Protein AF-A0A0F9HN10-F1 (afdb_monomer_lite)

Organism: NCBI:txid412755

Foldseek 3Di:
DPPVVLVVLVVLLVVLVVVLVVLVVVLVPDDPVPNPPPVSVVSVVVSVVSVVVSVVSVVVSVD

Radius of gyration: 14.66 Å; chains: 1; bounding box: 29×15×44 Å

Structure (mmCIF, N/CA/C/O backbone):
data_AF-A0A0F9HN10-F1
#
_entry.id   AF-A0A0F9HN10-F1
#
loop_
_atom_site.group_PDB
_atom_site.id
_atom_site.type_symbol
_atom_site.label_atom_id
_atom_site.label_alt_id
_atom_site.label_comp_id
_atom_site.label_asym_id
_atom_site.label_entity_id
_atom_site.label_seq_id
_atom_site.pdbx_PDB_ins_code
_atom_site.Cartn_x
_atom_site.Cartn_y
_atom_site.Cartn_z
_atom_site.occupancy
_atom_site.B_iso_or_equiv
_atom_site.auth_seq_id
_atom_site.auth_comp_id
_atom_site.auth_asym_id
_atom_site.auth_atom_id
_atom_site.pdbx_PDB_model_num
ATOM 1 N N . MET A 1 1 ? -14.782 -3.307 18.614 1.00 71.69 1 MET A N 1
ATOM 2 C CA . MET A 1 1 ? -13.327 -3.556 18.779 1.00 71.69 1 MET A CA 1
ATOM 3 C C . MET A 1 1 ? -12.775 -2.915 20.064 1.00 71.69 1 MET A C 1
ATOM 5 O O . MET A 1 1 ? -13.237 -1.835 20.412 1.00 71.69 1 MET A O 1
ATOM 9 N N . ASN A 1 2 ? -11.813 -3.533 20.776 1.00 84.56 2 ASN A N 1
ATOM 10 C CA . ASN A 1 2 ? -11.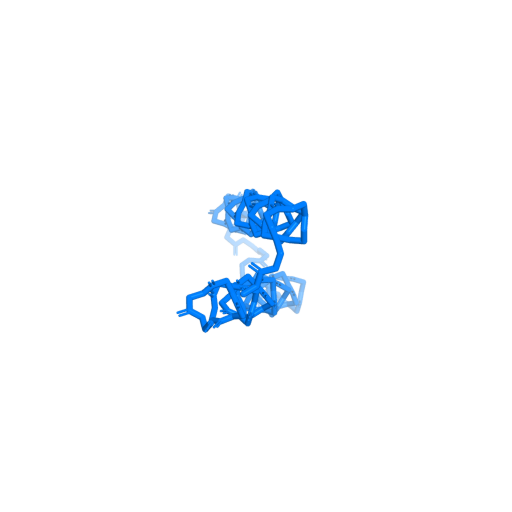097 -2.881 21.898 1.00 84.56 2 ASN A CA 1
ATOM 11 C C . ASN A 1 2 ? -10.170 -1.769 21.353 1.00 84.56 2 ASN A C 1
ATOM 13 O O . ASN A 1 2 ? -9.539 -1.963 20.315 1.00 84.56 2 ASN A O 1
ATOM 17 N N . GLY A 1 3 ? -10.083 -0.626 22.041 1.00 88.25 3 GLY A N 1
ATOM 18 C CA . GLY A 1 3 ? -9.332 0.554 21.598 1.00 88.25 3 GLY A CA 1
ATOM 19 C C . GLY A 1 3 ? -7.846 0.317 21.303 1.00 88.25 3 GLY A C 1
ATOM 20 O O . GLY A 1 3 ? -7.322 0.919 20.374 1.00 88.25 3 GLY A O 1
ATOM 21 N N . GLU A 1 4 ? -7.166 -0.585 22.016 1.00 92.56 4 GLU A N 1
ATOM 22 C CA . GLU A 1 4 ? -5.756 -0.897 21.722 1.00 92.56 4 GLU A CA 1
ATOM 23 C C . GLU A 1 4 ? -5.600 -1.671 20.402 1.00 92.56 4 GLU A C 1
ATOM 25 O O . GLU A 1 4 ? -4.681 -1.418 19.625 1.00 92.56 4 GLU A O 1
ATOM 30 N N . ARG A 1 5 ? -6.536 -2.587 20.115 1.00 92.69 5 ARG A N 1
ATOM 31 C CA . ARG A 1 5 ? -6.557 -3.330 18.846 1.00 92.69 5 ARG A CA 1
ATOM 32 C C . ARG A 1 5 ? -6.855 -2.405 17.672 1.00 92.69 5 ARG A C 1
ATOM 34 O O . ARG A 1 5 ? -6.191 -2.520 16.651 1.00 92.69 5 ARG A O 1
ATOM 41 N N . ARG A 1 6 ? -7.787 -1.462 17.848 1.00 95.25 6 ARG A N 1
ATOM 42 C CA . ARG A 1 6 ? -8.103 -0.457 16.826 1.00 95.25 6 ARG A CA 1
ATOM 43 C C . ARG A 1 6 ? -6.878 0.377 16.460 1.00 95.25 6 ARG A C 1
ATOM 45 O O . ARG A 1 6 ? -6.530 0.420 15.291 1.00 95.25 6 ARG A O 1
ATOM 52 N N . LYS A 1 7 ? -6.162 0.917 17.451 1.00 96.12 7 LYS A N 1
ATOM 53 C CA . LYS A 1 7 ? -4.936 1.703 17.216 1.00 96.12 7 LYS A CA 1
ATOM 54 C C . LYS A 1 7 ? -3.859 0.930 16.453 1.00 96.12 7 LYS A C 1
ATOM 56 O O . LYS A 1 7 ? -3.192 1.487 15.587 1.00 96.12 7 LYS A O 1
ATOM 61 N N . LYS A 1 8 ? -3.679 -0.357 16.774 1.00 96.88 8 LYS A N 1
ATOM 62 C CA . LYS A 1 8 ? -2.726 -1.229 16.068 1.00 96.88 8 LYS A CA 1
ATOM 63 C C . LYS A 1 8 ? -3.114 -1.418 14.602 1.00 96.88 8 LYS A C 1
ATOM 65 O O . LYS A 1 8 ? -2.245 -1.336 13.744 1.00 96.88 8 LYS A O 1
ATOM 70 N N . LEU A 1 9 ? -4.401 -1.625 14.323 1.00 96.75 9 LEU A N 1
ATOM 71 C CA . LEU A 1 9 ? -4.898 -1.745 12.952 1.00 96.75 9 LEU A CA 1
ATOM 72 C C . LEU A 1 9 ? -4.812 -0.417 12.191 1.00 96.75 9 LEU A C 1
ATOM 74 O O . LEU A 1 9 ? -4.366 -0.425 11.056 1.00 96.75 9 LEU A O 1
ATOM 78 N N . GLU A 1 10 ? -5.147 0.718 12.810 1.00 97.00 10 GLU A N 1
ATOM 79 C CA . GLU A 1 10 ? -4.994 2.052 12.198 1.00 97.00 10 GLU A CA 1
ATOM 80 C C . GLU A 1 10 ? -3.533 2.338 11.823 1.00 97.00 10 GLU A C 1
ATOM 82 O O . GLU A 1 10 ? -3.252 2.856 10.746 1.00 97.00 10 GLU A O 1
ATOM 87 N N . THR A 1 11 ? -2.594 1.942 12.688 1.00 97.81 11 THR A N 1
ATOM 88 C CA . THR A 1 11 ? -1.156 2.071 12.412 1.00 97.81 11 THR A CA 1
ATOM 89 C C . THR A 1 11 ? -0.732 1.173 11.250 1.00 97.81 11 THR A C 1
ATOM 91 O O . THR A 1 11 ? -0.022 1.623 10.360 1.00 97.81 11 THR A O 1
ATOM 94 N N . ALA A 1 12 ? -1.169 -0.090 11.244 1.00 97.69 12 ALA A N 1
ATOM 95 C CA . ALA A 1 12 ? -0.857 -1.024 10.166 1.00 97.69 12 ALA A CA 1
ATOM 96 C C . ALA A 1 12 ? -1.434 -0.558 8.821 1.00 97.69 12 ALA A C 1
ATOM 98 O O . ALA A 1 12 ? -0.729 -0.596 7.820 1.00 97.69 12 ALA A O 1
ATOM 99 N N . TRP A 1 13 ? -2.674 -0.063 8.816 1.00 98.00 13 TRP A N 1
ATOM 100 C CA . TRP A 1 13 ? -3.312 0.526 7.640 1.00 98.00 13 TRP A CA 1
ATOM 101 C C . TRP A 1 13 ? -2.497 1.700 7.087 1.00 98.00 13 TRP A C 1
ATOM 103 O O . TRP A 1 13 ? -2.145 1.683 5.916 1.00 98.00 13 TRP A O 1
ATOM 113 N N . SER A 1 14 ? -2.114 2.656 7.940 1.00 97.69 14 SER A N 1
ATOM 114 C CA . SER A 1 14 ? -1.318 3.816 7.519 1.00 97.69 14 SER A CA 1
ATOM 115 C C . SER A 1 14 ? 0.066 3.433 6.978 1.00 97.69 14 SER A C 1
ATOM 117 O O . SER A 1 14 ? 0.553 4.070 6.050 1.00 97.69 14 SER A O 1
ATOM 119 N N . ILE A 1 15 ? 0.701 2.393 7.532 1.00 98.19 15 ILE A N 1
ATOM 120 C CA . ILE A 1 15 ? 1.980 1.882 7.017 1.00 98.19 15 ILE A CA 1
ATOM 121 C C . ILE A 1 15 ? 1.804 1.281 5.620 1.00 98.19 15 ILE A C 1
ATOM 123 O O . ILE A 1 15 ? 2.638 1.530 4.756 1.00 98.19 15 ILE A O 1
ATOM 127 N N . LEU A 1 16 ? 0.750 0.489 5.402 1.00 97.56 16 LEU A N 1
ATOM 128 C CA . LEU A 1 16 ? 0.493 -0.127 4.099 1.00 97.56 16 LEU A CA 1
ATOM 129 C C . LEU A 1 16 ? 0.127 0.919 3.044 1.00 97.56 16 LEU A C 1
ATOM 131 O O . LEU A 1 16 ? 0.669 0.864 1.950 1.00 97.56 16 LEU A O 1
ATOM 135 N N . GLU A 1 17 ? -0.722 1.891 3.382 1.00 96.88 17 GLU A N 1
ATOM 136 C CA . GLU A 1 17 ? -1.087 2.985 2.472 1.00 96.88 17 GLU A CA 1
ATOM 137 C C . GLU A 1 17 ? 0.156 3.767 2.024 1.00 96.88 17 GLU A C 1
ATOM 139 O O . GLU A 1 17 ? 0.391 3.914 0.829 1.00 96.88 17 GLU A O 1
ATOM 144 N N . GLY A 1 18 ? 1.027 4.151 2.964 1.00 97.25 18 GLY A N 1
ATOM 145 C CA . GLY A 1 18 ? 2.278 4.833 2.623 1.00 97.25 18 GLY A CA 1
ATOM 146 C C . GLY A 1 18 ? 3.272 3.964 1.842 1.00 97.25 18 GLY A C 1
ATOM 147 O O . GLY A 1 18 ? 4.031 4.483 1.028 1.00 97.25 18 GLY A O 1
ATOM 148 N N . ALA A 1 19 ? 3.289 2.646 2.068 1.00 97.19 19 ALA A N 1
ATOM 149 C CA . ALA A 1 19 ? 4.126 1.729 1.293 1.00 97.19 19 ALA A CA 1
ATOM 150 C C . ALA A 1 19 ? 3.624 1.577 -0.151 1.00 97.19 19 ALA A C 1
ATOM 152 O O . ALA A 1 19 ? 4.439 1.584 -1.069 1.00 97.19 19 ALA A O 1
ATOM 153 N N . ALA A 1 20 ? 2.306 1.481 -0.350 1.00 96.62 20 ALA A N 1
ATOM 154 C CA . ALA A 1 20 ? 1.701 1.410 -1.676 1.00 96.62 20 ALA A CA 1
ATOM 155 C C . ALA A 1 20 ? 1.923 2.704 -2.468 1.00 96.62 20 ALA A C 1
ATOM 157 O O . ALA A 1 20 ? 2.322 2.639 -3.625 1.00 96.62 20 ALA A O 1
ATOM 158 N N . GLU A 1 21 ? 1.749 3.869 -1.833 1.00 97.31 21 GLU A N 1
ATOM 159 C CA . GLU A 1 21 ? 2.042 5.167 -2.458 1.00 97.31 21 GLU A CA 1
ATOM 160 C C . GLU A 1 21 ? 3.510 5.271 -2.889 1.00 97.31 21 GLU A C 1
ATOM 162 O O . GLU A 1 21 ? 3.796 5.674 -4.012 1.00 97.31 21 GLU A O 1
ATOM 167 N N . TYR A 1 22 ? 4.447 4.855 -2.030 1.00 97.38 22 TYR A N 1
ATOM 168 C CA . TYR A 1 22 ? 5.872 4.873 -2.366 1.00 97.38 22 TYR A CA 1
ATOM 169 C C . TYR A 1 22 ? 6.212 3.961 -3.552 1.00 97.38 22 TYR A C 1
ATOM 171 O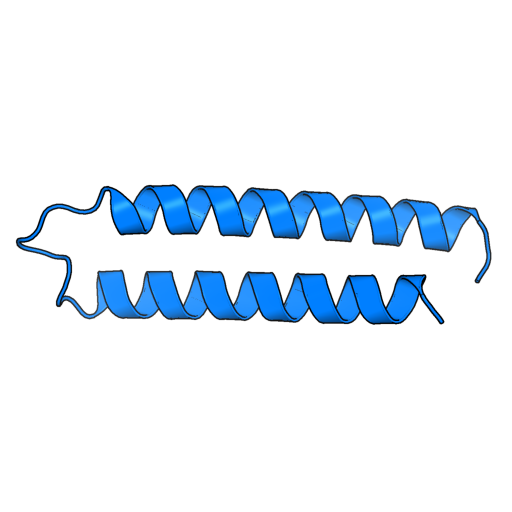 O . TYR A 1 22 ? 7.011 4.331 -4.413 1.00 97.38 22 TYR A O 1
ATOM 179 N N . GLU A 1 23 ? 5.625 2.766 -3.594 1.00 96.50 23 GLU A N 1
ATOM 180 C CA . GLU A 1 23 ? 5.867 1.809 -4.672 1.00 96.50 23 GLU A CA 1
ATOM 181 C C . GLU A 1 23 ? 5.212 2.270 -5.986 1.00 96.50 23 GLU A C 1
ATOM 183 O O . GLU A 1 23 ? 5.838 2.172 -7.041 1.00 96.50 23 GLU A O 1
ATOM 188 N N . GLN A 1 24 ? 4.013 2.864 -5.928 1.00 96.62 24 GLN A N 1
ATOM 189 C CA . GLN A 1 24 ? 3.363 3.481 -7.089 1.00 96.62 24 GLN A CA 1
ATOM 190 C C . GLN A 1 24 ? 4.188 4.658 -7.623 1.00 96.62 24 GLN A C 1
ATOM 192 O O . GLN A 1 24 ? 4.424 4.742 -8.825 1.00 96.62 24 GLN A O 1
ATOM 197 N N . ASP A 1 25 ? 4.707 5.520 -6.745 1.00 97.25 25 ASP A N 1
ATOM 198 C CA . ASP A 1 25 ? 5.608 6.606 -7.140 1.00 97.25 25 ASP A CA 1
ATOM 199 C C . ASP A 1 25 ? 6.874 6.056 -7.818 1.00 97.25 25 ASP A C 1
ATOM 201 O O . ASP A 1 25 ? 7.367 6.624 -8.796 1.00 97.25 25 ASP A O 1
ATOM 205 N N . ALA A 1 26 ? 7.434 4.950 -7.319 1.00 95.31 26 ALA A N 1
ATOM 206 C CA . ALA A 1 26 ? 8.593 4.311 -7.936 1.00 95.31 26 ALA A CA 1
ATOM 207 C C . ALA A 1 26 ? 8.263 3.737 -9.324 1.00 95.31 26 ALA A C 1
ATOM 209 O O . ALA A 1 26 ? 9.069 3.888 -10.248 1.00 95.31 26 ALA A O 1
ATOM 210 N N . LEU A 1 27 ? 7.084 3.126 -9.474 1.00 95.25 27 LEU A N 1
ATOM 211 C CA . LEU A 1 27 ? 6.569 2.589 -10.731 1.00 95.25 27 LEU A CA 1
ATOM 212 C C . LEU A 1 27 ? 6.341 3.694 -11.775 1.00 95.25 27 LEU A C 1
ATOM 214 O O . LEU A 1 27 ? 6.825 3.594 -12.904 1.00 95.25 27 LEU A O 1
ATOM 218 N N . ASP A 1 28 ? 5.685 4.783 -11.378 1.00 95.12 28 ASP A N 1
ATOM 219 C CA . ASP A 1 28 ? 5.383 5.931 -12.239 1.00 95.12 28 ASP A CA 1
ATOM 220 C C . ASP A 1 28 ? 6.658 6.624 -12.744 1.00 95.12 28 ASP A C 1
ATOM 222 O O . ASP A 1 28 ? 6.688 7.192 -13.839 1.00 95.12 28 ASP A O 1
ATOM 226 N N . ASN A 1 29 ? 7.739 6.550 -11.961 1.00 95.88 29 ASN A N 1
ATOM 227 C CA . ASN A 1 29 ? 9.047 7.103 -12.306 1.00 95.88 29 ASN A CA 1
ATOM 228 C C . ASN A 1 29 ? 9.969 6.119 -13.047 1.00 95.88 29 ASN A C 1
ATOM 230 O 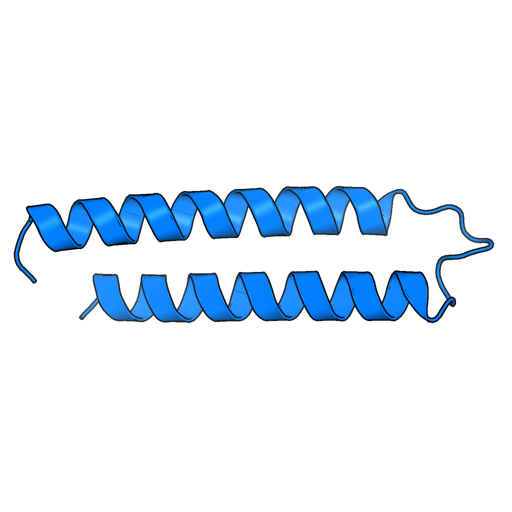O . ASN A 1 29 ? 11.124 6.468 -13.330 1.00 95.88 29 ASN A O 1
ATOM 234 N N . LEU A 1 30 ? 9.513 4.905 -13.378 1.00 95.25 30 LEU A N 1
ATOM 235 C CA . LEU A 1 30 ? 10.323 3.985 -14.172 1.00 95.25 30 LEU A CA 1
ATOM 236 C C . LEU A 1 30 ? 10.612 4.572 -15.567 1.00 95.25 30 LEU A C 1
ATOM 238 O O . LEU A 1 30 ? 9.726 5.145 -16.203 1.00 95.25 30 LEU A O 1
ATOM 242 N N . PRO A 1 31 ? 11.836 4.388 -16.097 1.00 95.00 31 PRO A N 1
ATOM 243 C CA . PRO A 1 31 ? 12.143 4.703 -17.486 1.00 95.00 31 PRO A CA 1
ATOM 244 C C . PRO A 1 31 ? 11.202 3.985 -18.462 1.00 95.00 31 PRO A C 1
ATOM 246 O O . PRO A 1 31 ? 10.984 2.782 -18.327 1.00 95.00 31 PRO A O 1
ATOM 249 N N . GLU A 1 32 ? 10.753 4.675 -19.516 1.00 91.94 32 GLU A N 1
ATOM 250 C CA . GLU A 1 32 ? 9.879 4.105 -20.564 1.00 91.94 32 GLU A CA 1
ATOM 251 C C . GLU A 1 32 ? 10.408 2.778 -21.130 1.00 91.94 32 GLU A C 1
ATOM 253 O O . GLU A 1 32 ? 9.645 1.860 -21.407 1.00 91.94 32 GLU A O 1
ATOM 258 N N . SER A 1 33 ? 11.733 2.625 -21.234 1.00 93.81 33 SER A N 1
ATOM 259 C CA . SER A 1 33 ? 12.371 1.399 -21.729 1.00 93.81 33 SER A CA 1
ATOM 260 C C . SER A 1 33 ? 12.071 0.143 -20.904 1.00 93.81 33 SER A C 1
ATOM 262 O O . SER A 1 33 ? 12.345 -0.958 -21.376 1.00 93.81 33 SER A O 1
ATOM 264 N N . ILE A 1 34 ? 11.596 0.298 -19.665 1.00 92.56 34 ILE A N 1
ATOM 265 C CA . ILE A 1 34 ? 11.273 -0.809 -18.760 1.00 92.56 34 ILE A CA 1
ATOM 266 C C . ILE A 1 34 ? 9.825 -0.779 -18.256 1.00 92.56 34 ILE A C 1
ATOM 268 O O . ILE A 1 34 ? 9.451 -1.680 -17.510 1.00 92.56 34 ILE A O 1
ATOM 272 N N . GLN A 1 35 ? 9.003 0.188 -18.671 1.00 89.81 35 GLN A N 1
ATOM 273 C CA . GLN A 1 35 ? 7.597 0.276 -18.255 1.00 89.81 35 GLN A CA 1
ATOM 274 C C . GLN A 1 35 ? 6.756 -0.920 -18.731 1.00 89.81 35 GLN A C 1
ATOM 276 O O . GLN A 1 35 ? 5.892 -1.379 -17.997 1.00 89.81 35 GLN A O 1
ATOM 281 N N . ASP A 1 36 ? 7.074 -1.497 -19.893 1.00 92.12 36 ASP A N 1
ATOM 282 C CA . ASP A 1 36 ? 6.408 -2.706 -20.413 1.00 92.12 36 ASP A CA 1
ATOM 283 C C . ASP A 1 36 ? 7.114 -4.012 -19.995 1.00 92.12 36 ASP A C 1
ATOM 285 O O . ASP A 1 36 ? 6.919 -5.067 -20.601 1.00 92.12 36 ASP A O 1
ATOM 289 N N . SER A 1 37 ? 8.011 -3.955 -19.007 1.00 95.38 37 SER A N 1
ATOM 290 C CA . SER A 1 37 ? 8.753 -5.137 -18.564 1.00 95.38 37 SER A CA 1
ATOM 291 C C . SER A 1 37 ? 7.977 -5.967 -17.541 1.00 95.38 37 SER A C 1
ATOM 293 O O . SER A 1 37 ? 7.139 -5.457 -16.793 1.00 95.38 37 SER A O 1
ATOM 295 N N . ASP A 1 38 ? 8.351 -7.243 -17.425 1.00 95.81 38 ASP A N 1
ATOM 296 C CA . ASP A 1 38 ? 7.862 -8.129 -16.361 1.00 95.81 38 ASP A CA 1
ATOM 297 C C . ASP A 1 38 ? 8.133 -7.548 -14.960 1.00 95.81 38 ASP A C 1
ATOM 299 O O . ASP A 1 38 ? 7.369 -7.786 -14.026 1.00 95.81 38 ASP A O 1
ATOM 303 N N . ALA A 1 39 ? 9.207 -6.762 -14.808 1.00 92.56 39 ALA A N 1
ATOM 304 C CA . ALA A 1 39 ? 9.540 -6.102 -13.551 1.00 92.56 39 ALA A CA 1
ATOM 305 C C . ALA A 1 39 ? 8.536 -4.993 -13.205 1.00 92.56 39 ALA A C 1
ATOM 307 O O . ALA A 1 39 ? 8.066 -4.951 -12.073 1.00 92.56 39 ALA A O 1
ATOM 308 N N . ALA A 1 40 ? 8.166 -4.147 -14.171 1.00 95.50 40 ALA A N 1
ATOM 309 C CA . ALA A 1 40 ? 7.142 -3.118 -13.976 1.00 95.50 40 ALA A CA 1
ATOM 310 C C . ALA A 1 40 ? 5.762 -3.737 -13.706 1.00 95.50 40 ALA A C 1
ATOM 312 O O . ALA A 1 40 ? 5.053 -3.285 -12.813 1.00 95.50 40 ALA A O 1
ATOM 313 N N . SER A 1 41 ? 5.428 -4.830 -14.401 1.00 96.50 41 SER A N 1
ATOM 314 C CA . SER A 1 41 ? 4.195 -5.587 -14.135 1.00 96.50 41 SER A CA 1
ATOM 315 C C . SER A 1 41 ? 4.181 -6.159 -12.712 1.00 96.50 41 SER A C 1
ATOM 317 O O . SER A 1 41 ? 3.211 -5.982 -11.990 1.00 96.50 41 SER A O 1
ATOM 319 N N . SER A 1 42 ? 5.292 -6.756 -12.265 1.00 95.88 42 SER A N 1
ATOM 320 C CA . SER A 1 42 ? 5.409 -7.287 -10.897 1.00 95.88 42 SER A CA 1
ATOM 321 C C . SER A 1 42 ? 5.335 -6.188 -9.830 1.00 95.88 42 SER A C 1
ATOM 323 O O . SER A 1 42 ? 4.838 -6.424 -8.734 1.00 95.88 42 SER A O 1
ATOM 325 N N . MET A 1 43 ? 5.848 -4.989 -10.123 1.00 96.00 43 MET A N 1
ATOM 326 C CA . MET A 1 43 ? 5.713 -3.834 -9.231 1.00 96.00 43 MET A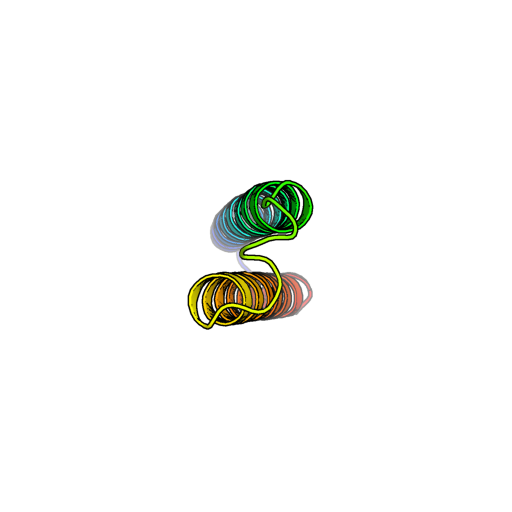 CA 1
ATOM 327 C C . MET A 1 43 ? 4.255 -3.381 -9.129 1.00 96.00 43 MET A C 1
ATOM 329 O O . MET A 1 43 ? 3.790 -3.146 -8.019 1.00 96.00 43 MET A O 1
ATOM 333 N N . GLN A 1 44 ? 3.520 -3.328 -10.246 1.00 96.62 44 GLN A N 1
ATOM 334 C CA . GLN A 1 44 ? 2.084 -3.032 -10.221 1.00 96.62 44 GLN A CA 1
ATOM 335 C C . GLN A 1 44 ? 1.307 -4.081 -9.414 1.00 96.62 44 GLN A C 1
ATOM 337 O O . GLN A 1 44 ? 0.507 -3.708 -8.562 1.00 96.62 44 GLN A O 1
ATOM 342 N N . ASP A 1 45 ? 1.594 -5.371 -9.614 1.00 97.62 45 ASP A N 1
ATOM 343 C CA . ASP A 1 45 ? 0.961 -6.450 -8.845 1.00 97.62 45 ASP A CA 1
ATOM 344 C C . ASP A 1 45 ? 1.208 -6.272 -7.334 1.00 97.62 45 ASP A C 1
ATOM 346 O O . ASP A 1 45 ? 0.287 -6.388 -6.526 1.00 97.62 45 ASP A O 1
ATOM 350 N N . ASN A 1 46 ? 2.436 -5.914 -6.935 1.00 96.56 46 ASN A N 1
ATOM 351 C CA . ASN A 1 46 ? 2.755 -5.641 -5.532 1.00 96.56 46 ASN A CA 1
ATOM 352 C C . ASN A 1 46 ? 1.984 -4.430 -4.983 1.00 96.56 46 ASN A C 1
ATOM 354 O O . ASN A 1 46 ? 1.508 -4.479 -3.849 1.00 96.56 46 ASN A O 1
ATOM 358 N N . VAL A 1 47 ? 1.869 -3.342 -5.753 1.00 97.81 47 VAL A N 1
ATOM 359 C CA . VAL A 1 47 ? 1.087 -2.158 -5.357 1.00 97.81 47 VAL A CA 1
ATOM 360 C C . VAL A 1 47 ? -0.369 -2.548 -5.107 1.00 97.81 47 VAL A C 1
ATOM 362 O O . VAL A 1 47 ? -0.927 -2.215 -4.056 1.00 97.81 47 VAL A O 1
ATOM 365 N N . ASP A 1 48 ? -0.957 -3.302 -6.035 1.00 97.94 48 ASP A N 1
ATOM 366 C CA . ASP A 1 48 ? -2.343 -3.756 -5.958 1.00 97.94 48 ASP A CA 1
ATOM 367 C C . ASP A 1 48 ? -2.569 -4.643 -4.719 1.00 97.94 48 ASP A C 1
ATOM 369 O O . ASP A 1 48 ? -3.519 -4.419 -3.961 1.00 97.94 48 ASP A O 1
ATOM 373 N N . GLU A 1 49 ? -1.662 -5.587 -4.438 1.00 98.25 49 GLU A N 1
ATOM 374 C CA . GLU A 1 49 ? -1.724 -6.445 -3.245 1.00 98.25 49 GLU A CA 1
ATOM 375 C C . GLU A 1 49 ? -1.620 -5.646 -1.933 1.00 98.25 49 GLU A C 1
ATOM 377 O O . GLU A 1 49 ? -2.322 -5.938 -0.955 1.00 98.25 49 GLU A O 1
ATOM 382 N N . ILE A 1 50 ? -0.762 -4.620 -1.882 1.00 97.69 50 ILE A N 1
ATOM 383 C CA . ILE A 1 50 ? -0.616 -3.775 -0.689 1.00 97.69 50 ILE A CA 1
ATOM 384 C C . ILE A 1 50 ? -1.888 -2.945 -0.468 1.00 97.69 50 ILE A C 1
ATOM 386 O O . ILE A 1 50 ? -2.356 -2.847 0.674 1.00 97.69 50 ILE A O 1
ATOM 390 N N . TYR A 1 51 ? -2.482 -2.386 -1.529 1.00 98.06 51 TYR A N 1
ATOM 391 C CA . TYR A 1 51 ? -3.752 -1.663 -1.427 1.00 98.06 51 TYR A CA 1
ATOM 392 C C . TYR A 1 51 ? -4.904 -2.577 -1.001 1.00 98.06 51 TYR A C 1
ATOM 394 O O . TYR A 1 51 ? -5.682 -2.192 -0.122 1.00 98.06 51 TYR A O 1
ATOM 402 N N . GLU A 1 52 ? -4.984 -3.803 -1.525 1.00 98.00 52 GLU A N 1
ATOM 403 C CA . GLU A 1 52 ? -5.974 -4.790 -1.080 1.00 98.00 52 GLU A CA 1
ATOM 404 C C . GLU A 1 52 ? -5.801 -5.104 0.417 1.00 98.00 52 GLU A C 1
ATOM 406 O O . GLU A 1 52 ? -6.764 -5.082 1.193 1.00 98.00 52 GLU A O 1
ATOM 411 N N . ALA A 1 53 ? -4.563 -5.325 0.871 1.00 97.69 53 ALA A N 1
ATOM 412 C CA . ALA A 1 53 ? -4.275 -5.555 2.282 1.00 97.69 53 ALA A CA 1
ATOM 413 C C . ALA A 1 53 ? -4.678 -4.355 3.161 1.00 97.69 53 ALA A C 1
ATOM 415 O O . ALA A 1 53 ? -5.266 -4.542 4.234 1.00 97.69 53 ALA A O 1
ATOM 416 N N . ALA A 1 54 ? -4.411 -3.125 2.711 1.00 97.69 54 ALA A N 1
ATOM 417 C CA . ALA A 1 54 ? -4.841 -1.911 3.399 1.00 97.69 54 ALA A CA 1
ATOM 418 C C . ALA A 1 54 ? -6.376 -1.832 3.488 1.00 97.69 54 ALA A C 1
ATOM 420 O O . ALA A 1 54 ? -6.915 -1.557 4.567 1.00 97.69 54 ALA A O 1
ATOM 421 N N . GLU A 1 55 ? -7.093 -2.147 2.407 1.00 97.38 55 GLU A N 1
ATOM 422 C CA . GLU A 1 55 ? -8.557 -2.162 2.381 1.00 97.38 55 GLU A CA 1
ATOM 423 C C . GLU A 1 55 ? -9.136 -3.203 3.353 1.00 97.38 55 GLU A C 1
ATOM 425 O O . GLU A 1 55 ? -10.073 -2.917 4.104 1.00 97.38 55 GLU A O 1
ATOM 430 N N . LEU A 1 56 ? -8.548 -4.400 3.427 1.00 97.62 56 LEU A N 1
AT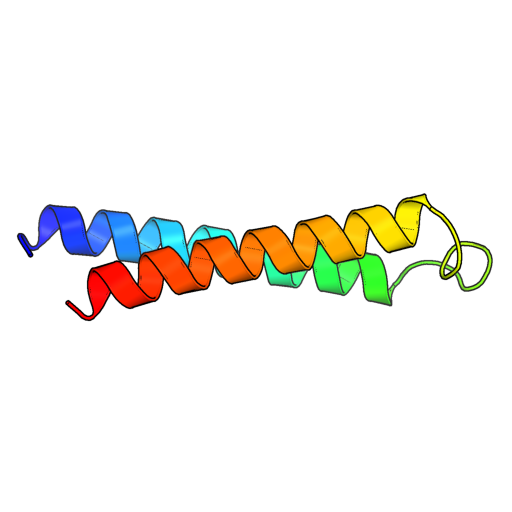OM 431 C CA . LEU A 1 56 ? -8.955 -5.433 4.385 1.00 97.62 56 LEU A CA 1
ATOM 432 C C . LEU A 1 56 ? -8.799 -4.963 5.838 1.00 97.62 56 LEU A C 1
ATOM 434 O O . LEU A 1 56 ? -9.689 -5.196 6.666 1.00 97.62 56 LEU A O 1
ATOM 438 N N . ILE A 1 57 ? -7.701 -4.273 6.158 1.00 96.44 57 ILE A N 1
ATOM 439 C CA . ILE A 1 57 ? -7.492 -3.697 7.492 1.00 96.44 57 ILE A CA 1
ATOM 440 C C . ILE A 1 57 ? -8.499 -2.577 7.760 1.00 96.44 57 ILE A C 1
ATOM 442 O O . ILE A 1 57 ? -9.085 -2.536 8.847 1.00 96.44 57 ILE A O 1
ATOM 446 N N . ARG A 1 58 ? -8.754 -1.703 6.781 1.00 95.81 58 ARG A N 1
ATOM 447 C CA . ARG A 1 58 ? -9.747 -0.628 6.891 1.00 95.81 58 ARG A CA 1
ATOM 448 C C . ARG A 1 58 ? -11.137 -1.185 7.190 1.00 95.81 58 ARG A C 1
ATOM 450 O O . ARG A 1 58 ? -11.764 -0.803 8.179 1.00 95.81 58 ARG A O 1
ATOM 457 N N . ASN A 1 59 ? -11.553 -2.182 6.417 1.00 95.56 59 ASN A N 1
ATOM 458 C CA . ASN A 1 59 ? -12.804 -2.906 6.611 1.00 95.56 59 ASN A CA 1
ATOM 459 C C . ASN A 1 59 ? -12.885 -3.574 7.993 1.00 95.56 59 ASN A C 1
ATOM 461 O O . ASN A 1 59 ? -13.967 -3.665 8.574 1.00 95.56 59 ASN A O 1
ATOM 465 N N . ALA A 1 60 ? -11.763 -4.040 8.550 1.00 94.56 60 ALA A N 1
ATOM 466 C CA . ALA A 1 60 ? -11.730 -4.588 9.902 1.00 94.56 60 ALA A 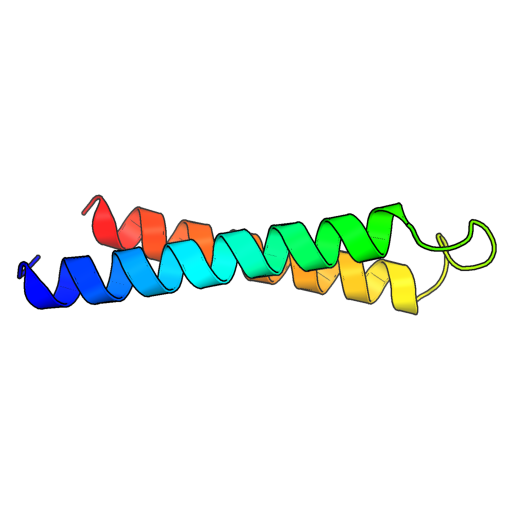CA 1
ATOM 467 C C . ALA A 1 60 ? -11.908 -3.510 10.985 1.00 94.56 60 ALA A C 1
ATOM 469 O O . ALA A 1 60 ? -12.548 -3.793 11.995 1.00 94.56 60 ALA A O 1
ATOM 470 N N . ILE A 1 61 ? -11.366 -2.300 10.794 1.00 94.00 61 ILE A N 1
ATOM 471 C CA . ILE A 1 61 ? -11.491 -1.157 11.723 1.00 94.00 61 ILE A CA 1
ATOM 472 C C . ILE A 1 61 ? -12.933 -0.645 11.806 1.00 94.00 61 ILE A C 1
ATOM 474 O O . ILE A 1 61 ? -13.399 -0.321 12.909 1.00 94.00 61 ILE A O 1
ATOM 478 N N . ASP A 1 62 ? -13.603 -0.580 10.652 1.00 91.12 62 ASP A N 1
ATOM 479 C CA . ASP A 1 62 ? -14.951 -0.026 10.490 1.00 91.12 62 ASP A CA 1
ATOM 480 C C . ASP A 1 62 ? -16.065 -0.986 10.984 1.00 91.12 62 ASP A C 1
ATOM 482 O O . ASP A 1 62 ? -17.217 -0.571 11.133 1.00 91.12 62 ASP A O 1
ATOM 486 N N . ARG A 1 63 ? -15.725 -2.247 11.304 1.00 80.31 63 ARG A N 1
ATOM 487 C CA . ARG A 1 63 ? -16.604 -3.254 11.942 1.00 80.31 63 ARG A CA 1
ATOM 488 C C . ARG A 1 63 ? -16.571 -3.206 13.481 1.00 80.31 63 ARG A C 1
ATOM 490 O O . ARG A 1 63 ? -17.640 -3.438 14.088 1.00 80.31 63 ARG A O 1
#

Secondary structure (DSSP, 8-state):
--HHHHHHHHHHHHHHHHHHHHHHHHHHTS-HHHHTSHHHHHHHHHHHHHHHHHHHHHHHH--

pLDDT: mean 95.05, std 4.36, range [71.69, 98.25]

Sequence (63 aa):
MNGERRKKLETAWSILEGAAEYEQDALDNLPESIQDSDAASSMQDNVDEIYEAAELIRNAIDR